Protein AF-G5SXD8-F1 (afdb_monomer_lite)

Radius of gyration: 11.9 Å; chains: 1; bounding box: 25×22×26 Å

Organism: NCBI:txid762968

Structure (mmCIF, N/CA/C/O backbone):
data_AF-G5SXD8-F1
#
_entry.id   AF-G5SXD8-F1
#
loop_
_atom_site.group_PDB
_atom_site.id
_atom_site.type_symbol
_atom_site.label_atom_id
_atom_site.label_alt_id
_atom_site.label_comp_id
_atom_site.label_asym_id
_atom_site.label_entity_id
_atom_site.label_seq_id
_atom_site.pdbx_PDB_ins_code
_atom_site.Cartn_x
_atom_site.Cartn_y
_atom_site.Cartn_z
_atom_site.occupancy
_atom_site.B_iso_or_equiv
_atom_site.auth_seq_id
_atom_site.auth_comp_id
_atom_site.auth_asym_id
_atom_site.auth_atom_id
_atom_site.pdbx_PDB_model_num
ATOM 1 N N . ASN A 1 1 ? 5.635 10.117 8.246 1.00 95.94 1 ASN A N 1
ATOM 2 C CA . ASN A 1 1 ? 6.509 9.216 7.442 1.00 95.94 1 ASN A CA 1
ATOM 3 C C . ASN A 1 1 ? 5.641 8.587 6.335 1.00 95.94 1 ASN A C 1
ATOM 5 O O . ASN A 1 1 ? 4.558 9.115 6.109 1.00 95.94 1 ASN A O 1
ATOM 9 N N . GLY A 1 2 ? 6.082 7.545 5.615 1.00 97.94 2 GLY A N 1
ATOM 10 C CA . GLY A 1 2 ? 5.263 6.911 4.563 1.00 97.94 2 GLY A CA 1
ATOM 11 C C . GLY A 1 2 ? 4.040 6.146 5.092 1.00 97.94 2 GLY A C 1
ATOM 12 O O . GLY A 1 2 ? 2.954 6.273 4.535 1.00 97.94 2 GLY A O 1
ATOM 13 N N . THR A 1 3 ? 4.192 5.422 6.203 1.00 98.44 3 THR A N 1
ATOM 14 C CA . THR A 1 3 ? 3.107 4.684 6.871 1.00 98.44 3 THR A CA 1
ATOM 15 C C . THR A 1 3 ? 2.001 5.626 7.348 1.00 98.44 3 THR A C 1
ATOM 17 O O . THR A 1 3 ? 0.837 5.421 7.010 1.00 98.44 3 THR A O 1
ATOM 20 N N . ASP A 1 4 ? 2.357 6.718 8.038 1.00 98.31 4 ASP A N 1
ATOM 21 C CA . ASP A 1 4 ? 1.366 7.708 8.490 1.00 98.31 4 ASP A CA 1
ATOM 22 C C . ASP A 1 4 ? 0.629 8.337 7.299 1.00 98.31 4 ASP A C 1
ATOM 24 O O . ASP A 1 4 ? -0.557 8.639 7.389 1.00 98.31 4 ASP A O 1
ATOM 28 N N . ALA A 1 5 ? 1.324 8.550 6.175 1.00 98.62 5 ALA A N 1
ATOM 29 C CA . ALA A 1 5 ? 0.722 9.143 4.985 1.00 98.62 5 ALA A CA 1
ATOM 30 C C . ALA A 1 5 ? -0.358 8.230 4.386 1.00 98.62 5 ALA A C 1
ATOM 32 O O . ALA A 1 5 ? -1.442 8.717 4.065 1.00 98.62 5 ALA A O 1
ATOM 33 N N . LEU A 1 6 ? -0.098 6.919 4.293 1.00 98.44 6 LEU A N 1
ATOM 34 C CA . LEU A 1 6 ? -1.104 5.932 3.882 1.00 98.44 6 LEU A CA 1
ATOM 35 C C . LEU A 1 6 ? -2.299 5.932 4.842 1.00 98.44 6 LEU A C 1
ATOM 37 O O . LEU A 1 6 ? -3.445 5.970 4.397 1.00 98.44 6 LEU A O 1
ATOM 41 N N . GLN A 1 7 ? -2.036 5.959 6.150 1.00 98.31 7 GLN A N 1
ATOM 42 C CA . GLN A 1 7 ? -3.089 5.948 7.163 1.00 98.31 7 GLN A CA 1
ATOM 43 C C . GLN A 1 7 ? -3.980 7.187 7.072 1.00 98.31 7 GLN A C 1
ATOM 45 O O . GLN A 1 7 ? -5.204 7.068 7.010 1.00 98.31 7 GLN A O 1
ATOM 50 N N . ILE A 1 8 ? -3.376 8.375 7.010 1.00 98.31 8 ILE A N 1
ATOM 51 C CA . ILE A 1 8 ? -4.098 9.647 6.912 1.00 98.31 8 ILE A CA 1
ATOM 52 C C . ILE A 1 8 ? -4.908 9.706 5.612 1.00 98.31 8 ILE A C 1
ATOM 54 O O . ILE A 1 8 ? -6.057 10.147 5.636 1.00 98.31 8 ILE A O 1
ATOM 58 N N . ALA A 1 9 ? -4.345 9.235 4.493 1.00 98.12 9 ALA A N 1
ATOM 59 C CA . ALA A 1 9 ? -5.060 9.176 3.222 1.00 98.12 9 ALA A CA 1
ATOM 60 C C . ALA A 1 9 ? -6.319 8.302 3.327 1.00 98.12 9 ALA A C 1
ATOM 62 O O . ALA A 1 9 ? -7.403 8.762 2.974 1.00 98.12 9 ALA A O 1
ATOM 63 N N . MET A 1 10 ? -6.208 7.090 3.883 1.00 97.81 10 MET A N 1
ATOM 64 C CA . MET A 1 10 ? -7.348 6.179 4.049 1.00 97.81 10 MET A CA 1
ATOM 65 C C . MET A 1 10 ? -8.414 6.727 5.008 1.00 97.81 10 MET A C 1
ATOM 67 O O . MET A 1 10 ? -9.606 6.623 4.719 1.00 97.81 10 MET A O 1
ATOM 71 N N . MET A 1 11 ? -8.016 7.386 6.103 1.00 97.56 11 MET A N 1
ATOM 72 C CA . MET A 1 11 ? -8.953 8.053 7.022 1.00 97.56 11 MET A CA 1
ATOM 73 C C . MET A 1 11 ? -9.794 9.137 6.325 1.00 97.56 11 MET A C 1
ATOM 75 O O . MET A 1 11 ? -10.932 9.387 6.723 1.00 97.56 11 MET A O 1
ATOM 79 N N . GLY A 1 12 ? -9.258 9.765 5.274 1.00 97.88 12 GLY A N 1
ATOM 80 C CA . GLY A 1 12 ? -9.954 10.773 4.474 1.00 97.88 12 GLY A CA 1
ATOM 81 C C . GLY A 1 12 ? -10.971 10.217 3.471 1.00 97.88 12 GLY A C 1
ATOM 82 O O . GLY A 1 12 ? -11.780 10.985 2.957 1.00 97.88 12 GLY A O 1
ATOM 83 N N . LEU A 1 13 ? -10.964 8.907 3.198 1.00 97.50 13 LEU A N 1
ATOM 84 C CA . LEU A 1 13 ? -11.818 8.277 2.178 1.00 97.50 13 LEU A CA 1
ATOM 85 C C . LEU A 1 13 ? -13.217 7.892 2.687 1.00 97.50 13 LEU A C 1
ATOM 87 O O . LEU A 1 13 ? -14.061 7.467 1.905 1.00 97.50 13 LEU A O 1
ATOM 91 N N . GLY A 1 14 ? -13.492 8.048 3.986 1.00 95.75 14 GLY A N 1
ATOM 92 C CA . GLY A 1 14 ? -14.815 7.774 4.560 1.00 95.75 14 GLY A CA 1
ATOM 93 C C . GLY A 1 14 ? -15.174 6.288 4.701 1.00 95.75 14 GLY A C 1
ATOM 94 O O . GLY A 1 14 ? -16.339 5.995 4.997 1.00 95.75 14 GLY A O 1
ATOM 95 N N . LEU A 1 15 ? -14.188 5.397 4.546 1.00 97.44 15 LEU A N 1
ATOM 96 C CA . LEU A 1 15 ? -14.298 3.940 4.685 1.00 97.44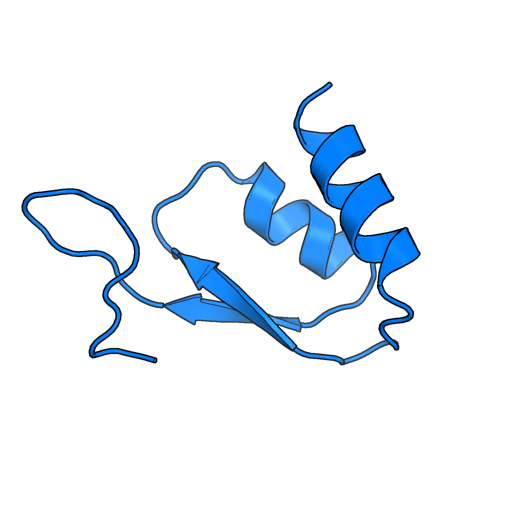 15 LEU A CA 1
ATOM 97 C C . LEU A 1 15 ? -14.876 3.528 6.048 1.00 97.44 15 LEU A C 1
ATOM 99 O O . LEU A 1 15 ? -14.775 4.259 7.043 1.00 97.44 15 LEU A O 1
ATOM 103 N N . LYS A 1 16 ? -15.515 2.362 6.082 1.00 97.62 16 LYS A N 1
ATOM 104 C CA . LYS A 1 16 ? -16.133 1.748 7.259 1.00 97.62 16 LYS A CA 1
ATOM 105 C C . LYS A 1 16 ? -15.388 0.482 7.658 1.00 97.62 16 LYS A C 1
ATOM 107 O O . LYS A 1 16 ? -14.698 -0.135 6.858 1.00 97.62 16 LYS A O 1
ATOM 112 N N . GLU A 1 17 ? -15.534 0.107 8.925 1.00 97.94 17 GLU A N 1
ATOM 113 C CA . GLU A 1 17 ? -15.002 -1.155 9.443 1.00 97.94 17 GLU A CA 1
ATOM 114 C C . GLU A 1 17 ? -15.500 -2.327 8.586 1.00 97.94 17 GLU A C 1
ATOM 116 O O . GLU A 1 17 ? -16.700 -2.448 8.335 1.00 97.94 17 GLU A O 1
ATOM 121 N N . GLY A 1 18 ? -14.565 -3.165 8.139 1.00 97.06 18 GLY A N 1
ATOM 122 C CA . GLY A 1 18 ? -14.819 -4.286 7.240 1.00 97.06 18 GLY A CA 1
ATOM 123 C C . GLY A 1 18 ? -14.731 -3.971 5.744 1.00 97.06 18 GLY A C 1
ATOM 124 O O . GLY A 1 18 ? -14.636 -4.928 4.978 1.00 97.06 18 GLY A O 1
ATOM 125 N N . ASP A 1 19 ? -14.701 -2.697 5.322 1.00 98.69 19 ASP A N 1
ATOM 126 C CA . ASP A 1 19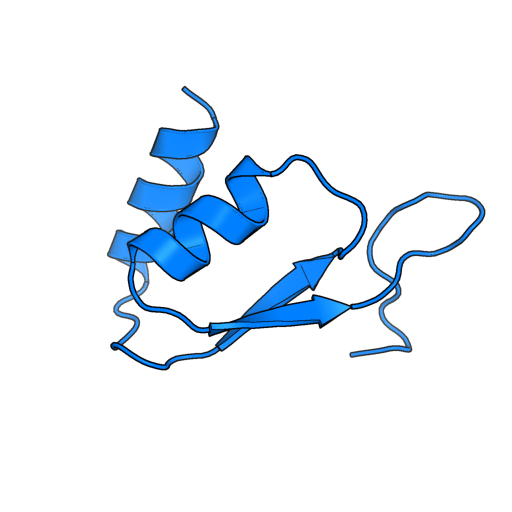 ? -14.499 -2.352 3.907 1.00 98.69 19 ASP A CA 1
ATOM 127 C C . ASP A 1 19 ? -13.172 -2.935 3.398 1.00 98.69 19 ASP A C 1
ATOM 129 O O . ASP A 1 19 ? -12.164 -2.977 4.112 1.00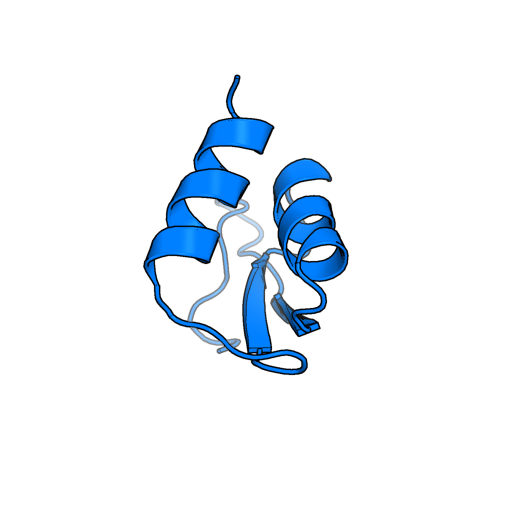 98.69 19 ASP A O 1
ATOM 133 N N . GLU A 1 20 ? -13.176 -3.387 2.147 1.00 98.56 20 GLU A N 1
ATOM 134 C CA . GLU A 1 20 ? -12.031 -4.034 1.515 1.00 98.56 20 GLU A CA 1
ATOM 135 C C . GLU A 1 20 ? -11.112 -3.024 0.821 1.00 98.56 20 GLU A C 1
ATOM 137 O O . GLU A 1 20 ? -11.561 -2.074 0.176 1.00 98.56 20 GLU A O 1
ATOM 142 N N . VAL A 1 21 ? -9.803 -3.253 0.924 1.00 98.56 21 VAL A N 1
ATOM 143 C CA . VAL A 1 21 ? -8.779 -2.496 0.199 1.00 98.56 21 VAL A CA 1
ATOM 144 C C . VAL A 1 21 ? -7.860 -3.478 -0.510 1.00 98.56 21 VAL A C 1
ATOM 146 O O . VAL A 1 21 ? -7.175 -4.279 0.127 1.00 98.56 21 VAL A O 1
ATOM 149 N N . ILE A 1 22 ? -7.837 -3.396 -1.837 1.00 98.50 22 ILE A N 1
ATOM 150 C CA . ILE A 1 22 ? -6.968 -4.216 -2.679 1.00 98.50 22 ILE A CA 1
ATOM 151 C C . ILE A 1 22 ? -5.525 -3.712 -2.571 1.00 98.50 22 ILE A C 1
ATOM 153 O O . ILE A 1 22 ? -5.266 -2.512 -2.678 1.00 98.50 22 ILE A O 1
ATOM 157 N N . THR A 1 23 ? -4.576 -4.627 -2.381 1.00 98.31 23 THR A N 1
ATOM 158 C CA . THR A 1 23 ? -3.137 -4.336 -2.391 1.00 98.31 23 THR A CA 1
ATOM 159 C C . THR A 1 23 ? -2.337 -5.533 -2.904 1.00 98.31 23 THR A C 1
ATOM 161 O O . THR A 1 23 ? -2.815 -6.663 -2.878 1.00 98.31 23 THR A O 1
ATOM 164 N N . ALA A 1 24 ? -1.099 -5.289 -3.336 1.00 98.31 24 ALA A N 1
ATOM 165 C CA . ALA A 1 24 ? -0.157 -6.350 -3.674 1.00 98.31 24 ALA A CA 1
ATOM 166 C C . ALA A 1 24 ? 0.236 -7.171 -2.431 1.00 98.31 24 ALA A C 1
ATOM 168 O O . ALA A 1 24 ? 0.416 -6.597 -1.350 1.00 98.31 24 ALA A O 1
ATOM 169 N N . ASP A 1 25 ? 0.405 -8.483 -2.590 1.00 97.62 25 ASP A N 1
ATOM 170 C CA . ASP A 1 25 ? 0.988 -9.370 -1.573 1.00 97.62 25 ASP A CA 1
ATOM 171 C C . ASP A 1 25 ? 2.515 -9.205 -1.450 1.00 97.62 25 ASP A C 1
ATOM 173 O O . ASP A 1 25 ? 3.082 -9.370 -0.367 1.00 97.62 25 ASP A O 1
ATOM 177 N N . PHE A 1 26 ? 3.167 -8.779 -2.532 1.00 98.25 26 PHE A N 1
ATOM 178 C CA . PHE A 1 26 ? 4.577 -8.430 -2.584 1.00 98.25 26 PHE A CA 1
ATOM 179 C C . PHE A 1 26 ? 4.782 -6.912 -2.442 1.00 98.25 26 PHE A C 1
ATOM 181 O O . PHE A 1 26 ? 4.965 -6.174 -3.407 1.00 98.25 26 PHE A O 1
ATOM 188 N N . THR A 1 27 ? 4.748 -6.421 -1.202 1.00 98.44 27 THR A N 1
ATOM 189 C CA . THR A 1 27 ? 5.028 -5.017 -0.849 1.00 98.44 27 THR A CA 1
ATOM 190 C C . THR A 1 27 ? 5.599 -4.916 0.571 1.00 98.44 27 THR A C 1
ATOM 192 O O . THR A 1 27 ? 5.660 -5.895 1.315 1.00 98.44 27 THR A O 1
ATOM 195 N N . PHE A 1 28 ? 6.040 -3.726 0.981 1.00 98.25 28 PHE A N 1
ATOM 196 C CA . PHE A 1 28 ? 6.445 -3.492 2.365 1.00 98.25 28 PHE A CA 1
ATOM 197 C C . PHE A 1 28 ? 5.242 -3.583 3.320 1.00 98.25 28 PHE A C 1
ATOM 199 O O . PHE A 1 28 ? 4.149 -3.114 3.001 1.00 98.25 28 PHE A O 1
ATOM 206 N N . ALA A 1 29 ? 5.459 -4.121 4.527 1.00 97.94 29 ALA A N 1
ATOM 207 C CA . ALA A 1 29 ? 4.398 -4.426 5.494 1.00 97.94 29 ALA A CA 1
ATOM 208 C C . ALA A 1 29 ? 3.461 -3.244 5.799 1.00 97.94 29 ALA A C 1
ATOM 210 O O . ALA A 1 29 ? 2.270 -3.463 6.007 1.00 97.94 29 ALA A O 1
ATOM 211 N N . ALA A 1 30 ? 3.970 -2.005 5.757 1.00 98.50 30 ALA A N 1
ATOM 212 C CA . ALA A 1 30 ? 3.186 -0.794 6.004 1.00 98.50 30 ALA A CA 1
ATOM 213 C C . ALA A 1 30 ? 1.909 -0.703 5.150 1.00 98.50 30 ALA A C 1
ATOM 215 O O . ALA A 1 30 ? 0.902 -0.181 5.626 1.00 98.50 30 ALA A O 1
ATOM 216 N N . THR A 1 31 ? 1.927 -1.208 3.909 1.00 98.38 31 THR A N 1
ATOM 217 C CA . THR A 1 31 ? 0.757 -1.152 3.022 1.00 98.38 31 THR A CA 1
ATOM 218 C C . THR A 1 31 ? -0.414 -1.958 3.585 1.00 98.38 31 THR A C 1
ATOM 220 O O . THR A 1 31 ? -1.522 -1.438 3.665 1.00 98.38 31 THR A O 1
ATOM 223 N N . ALA A 1 32 ? -0.173 -3.196 4.027 1.00 98.38 32 ALA A N 1
ATOM 224 C CA . ALA A 1 32 ? -1.205 -4.057 4.608 1.00 98.38 32 ALA A CA 1
ATOM 225 C C . ALA A 1 32 ? -1.479 -3.742 6.091 1.00 98.38 32 ALA A C 1
ATOM 227 O O . ALA A 1 32 ? -2.621 -3.822 6.543 1.00 98.38 32 ALA A O 1
ATOM 228 N N . GLU A 1 33 ? -0.448 -3.346 6.844 1.00 98.38 33 GLU A N 1
ATOM 229 C CA . GLU A 1 33 ? -0.548 -2.989 8.264 1.00 98.38 33 GLU A CA 1
ATOM 230 C C . GLU A 1 33 ? -1.554 -1.859 8.489 1.00 98.38 33 GLU A C 1
ATOM 232 O O . GLU A 1 33 ? -2.414 -1.969 9.358 1.00 98.38 33 GLU A O 1
ATOM 237 N N . VAL A 1 34 ? -1.483 -0.790 7.692 1.00 98.56 34 VAL A N 1
ATOM 238 C CA . VAL A 1 34 ? -2.372 0.370 7.837 1.00 98.56 34 VAL A CA 1
ATOM 239 C C . VAL A 1 34 ? -3.832 0.011 7.551 1.00 98.56 34 VAL A C 1
ATOM 241 O O . VAL A 1 34 ? -4.722 0.497 8.251 1.00 98.56 34 VAL A O 1
ATOM 244 N N . ILE A 1 35 ? -4.080 -0.859 6.567 1.00 98.62 35 ILE A N 1
ATOM 245 C CA . ILE A 1 35 ? -5.424 -1.364 6.248 1.00 98.62 35 ILE A CA 1
ATOM 246 C C . ILE A 1 35 ? -5.991 -2.081 7.483 1.00 98.62 35 ILE A C 1
ATOM 248 O O . ILE A 1 35 ? -7.047 -1.703 7.995 1.00 98.62 35 ILE A O 1
ATOM 252 N N . ALA A 1 36 ? -5.242 -3.042 8.032 1.00 98.25 36 ALA A N 1
ATOM 253 C CA . ALA A 1 36 ? -5.654 -3.786 9.221 1.00 98.25 36 ALA A CA 1
ATOM 254 C C . ALA A 1 36 ? -5.800 -2.890 10.467 1.00 98.25 36 ALA A C 1
ATOM 256 O O . ALA A 1 36 ? -6.743 -3.050 11.243 1.00 98.25 36 ALA A O 1
ATOM 257 N N . LEU A 1 37 ? -4.909 -1.910 10.650 1.00 98.31 37 LEU A N 1
ATOM 258 C CA . LEU A 1 37 ? -4.939 -0.952 11.761 1.00 98.31 37 LEU A CA 1
ATOM 259 C C . LEU A 1 37 ? -6.222 -0.109 11.767 1.00 98.31 37 LEU A C 1
ATOM 261 O O . LEU A 1 37 ? -6.760 0.193 12.833 1.00 98.31 37 LEU A O 1
ATOM 265 N N . LEU A 1 38 ? -6.728 0.250 10.585 1.00 98.38 38 LEU A N 1
ATOM 266 C CA . LEU A 1 38 ? -7.991 0.973 10.412 1.00 98.38 38 LEU A CA 1
ATOM 267 C C . LEU A 1 38 ? -9.224 0.054 10.439 1.00 98.38 38 LEU A C 1
ATOM 269 O O . LEU A 1 38 ? -10.337 0.525 10.209 1.00 98.38 38 LEU A O 1
ATOM 273 N N . LYS A 1 39 ? -9.038 -1.234 10.763 1.00 98.50 39 LYS A N 1
ATOM 274 C CA . LYS A 1 39 ? -10.065 -2.284 10.740 1.00 98.50 39 LYS A CA 1
ATOM 275 C C . LYS A 1 39 ? -10.724 -2.475 9.372 1.00 98.50 39 LYS A C 1
ATOM 277 O O . LYS A 1 39 ? -11.904 -2.820 9.274 1.00 98.50 39 LYS A O 1
ATOM 282 N N . LEU A 1 40 ? -9.959 -2.219 8.324 1.00 98.69 40 LEU A N 1
ATOM 283 C CA . LEU A 1 40 ? -10.312 -2.549 6.954 1.00 98.69 40 LEU A CA 1
ATOM 284 C C . LEU A 1 40 ? -9.782 -3.953 6.639 1.00 98.69 40 LEU A C 1
ATOM 286 O O . LEU A 1 40 ? -8.926 -4.484 7.354 1.00 98.69 40 LEU A O 1
ATOM 290 N N . THR A 1 41 ? -10.270 -4.546 5.557 1.00 98.62 41 THR A N 1
ATOM 291 C CA . THR A 1 41 ? -9.870 -5.890 5.130 1.00 98.62 41 THR A CA 1
ATOM 292 C C . THR A 1 41 ? -8.897 -5.789 3.953 1.00 98.62 41 THR A C 1
ATOM 294 O O . THR A 1 41 ? -9.298 -5.340 2.879 1.00 98.62 41 THR A O 1
ATOM 297 N N . PRO A 1 42 ? -7.618 -6.183 4.100 1.00 98.31 42 PRO A N 1
ATOM 298 C CA . PRO A 1 42 ? -6.712 -6.240 2.961 1.00 98.31 42 PRO A CA 1
ATOM 299 C C . PRO A 1 42 ? -7.099 -7.403 2.044 1.00 98.31 42 PRO A C 1
ATOM 301 O O . PRO A 1 42 ? -7.158 -8.552 2.484 1.00 98.31 42 PRO A O 1
ATOM 304 N N . VAL A 1 43 ? -7.321 -7.107 0.766 1.00 98.50 43 VAL A N 1
ATOM 305 C CA . VAL A 1 43 ? -7.504 -8.109 -0.288 1.00 98.50 43 VAL A CA 1
ATOM 306 C C . VAL A 1 43 ? -6.202 -8.187 -1.070 1.00 98.50 43 VAL A C 1
ATOM 308 O O . VAL A 1 43 ? -5.812 -7.236 -1.748 1.00 98.50 43 VAL A O 1
ATOM 311 N N . LEU A 1 44 ? -5.492 -9.297 -0.896 1.00 98.25 44 LEU A N 1
ATOM 312 C CA . LEU A 1 44 ? -4.166 -9.490 -1.465 1.00 98.25 44 LEU A CA 1
ATOM 313 C C . LEU A 1 44 ? -4.261 -9.988 -2.908 1.00 98.25 44 LEU A C 1
ATOM 315 O O . LEU A 1 44 ? -4.984 -10.944 -3.187 1.00 98.25 44 LEU A O 1
ATOM 319 N N . VAL A 1 45 ? -3.506 -9.343 -3.792 1.00 98.50 45 VAL A N 1
ATOM 320 C CA . VAL A 1 45 ? -3.389 -9.676 -5.214 1.00 98.50 45 VAL A CA 1
ATOM 321 C C . VAL A 1 45 ? -1.919 -9.909 -5.545 1.00 98.50 45 VAL A C 1
ATOM 323 O O . VAL A 1 45 ? -1.052 -9.189 -5.050 1.00 98.50 45 VAL A O 1
ATOM 326 N N . ASP A 1 46 ? -1.655 -10.914 -6.373 1.00 98.31 46 ASP A N 1
ATOM 327 C CA . ASP A 1 46 ? -0.303 -11.267 -6.818 1.00 98.31 46 ASP A CA 1
ATOM 328 C C . ASP A 1 46 ? 0.303 -10.163 -7.711 1.00 98.31 46 ASP A C 1
ATOM 330 O O . ASP A 1 46 ? -0.383 -9.245 -8.182 1.00 98.31 46 ASP A O 1
ATOM 334 N N . VAL A 1 47 ? 1.601 -10.249 -7.973 1.00 98.56 47 VAL A N 1
ATOM 335 C CA . VAL A 1 47 ? 2.348 -9.307 -8.812 1.00 98.56 47 VAL A CA 1
ATOM 336 C C . VAL A 1 47 ? 2.765 -9.929 -10.141 1.00 98.56 47 VAL A C 1
ATOM 338 O O . VAL A 1 47 ? 2.851 -11.145 -10.285 1.00 98.56 47 VAL A O 1
ATOM 341 N N . TYR A 1 48 ? 3.053 -9.093 -11.137 1.00 98.50 48 TYR A N 1
ATOM 342 C CA . TYR A 1 48 ? 3.787 -9.554 -12.316 1.00 98.50 48 TYR A CA 1
ATOM 343 C C . TYR A 1 48 ? 5.224 -9.928 -11.929 1.00 98.50 48 TYR A C 1
ATOM 345 O O . TYR A 1 48 ? 5.867 -9.229 -11.143 1.00 98.50 48 TYR A O 1
ATOM 353 N N . ASP A 1 49 ? 5.748 -11.004 -12.507 1.00 97.38 49 ASP A N 1
ATOM 354 C CA . ASP A 1 49 ? 7.076 -11.553 -12.212 1.00 97.38 49 ASP A CA 1
ATOM 355 C C . ASP A 1 49 ? 8.236 -10.694 -12.742 1.00 97.38 49 ASP A C 1
ATOM 357 O O . ASP A 1 49 ? 9.349 -10.753 -12.218 1.00 97.38 49 ASP A O 1
ATOM 361 N N . ASP A 1 50 ? 7.980 -9.879 -13.764 1.00 98.12 50 ASP A N 1
ATOM 362 C CA . ASP A 1 50 ? 8.965 -9.013 -14.412 1.00 98.12 50 ASP A CA 1
ATOM 363 C C . ASP A 1 50 ? 9.056 -7.607 -13.792 1.00 98.12 50 ASP A C 1
ATOM 365 O O . ASP A 1 50 ? 10.140 -7.018 -13.738 1.00 98.12 50 ASP A O 1
ATOM 369 N N . THR A 1 51 ? 7.933 -7.065 -13.311 1.00 98.38 51 THR A N 1
ATOM 370 C CA . THR A 1 51 ? 7.850 -5.706 -12.749 1.00 98.38 51 THR A CA 1
ATOM 371 C C . THR A 1 51 ? 7.666 -5.668 -11.239 1.00 98.38 51 THR A C 1
ATOM 373 O O . THR A 1 51 ? 7.899 -4.613 -10.646 1.00 98.38 51 THR A O 1
ATOM 376 N N . PHE A 1 52 ? 7.245 -6.775 -10.620 1.00 98.25 52 PHE A N 1
ATOM 377 C CA . PHE A 1 52 ? 6.871 -6.862 -9.204 1.00 98.25 52 PHE A CA 1
ATOM 378 C C . PHE A 1 52 ? 5.782 -5.861 -8.778 1.00 98.25 52 PHE A C 1
ATOM 380 O O . PHE A 1 52 ? 5.620 -5.579 -7.592 1.00 98.25 52 PHE A O 1
ATOM 387 N N . ASN A 1 53 ? 5.033 -5.313 -9.739 1.00 98.44 53 ASN A N 1
ATOM 388 C CA . ASN A 1 53 ? 3.852 -4.496 -9.484 1.00 98.44 53 ASN A CA 1
ATOM 389 C C . ASN A 1 53 ? 2.593 -5.361 -9.548 1.00 98.44 53 ASN A C 1
ATOM 391 O O . ASN A 1 53 ? 2.598 -6.420 -10.171 1.00 98.44 53 ASN A O 1
ATOM 395 N N . ILE A 1 54 ? 1.509 -4.877 -8.937 1.00 98.44 54 ILE A N 1
ATOM 396 C CA . ILE A 1 54 ? 0.218 -5.575 -8.882 1.00 98.44 54 ILE A CA 1
ATOM 397 C C . ILE A 1 54 ? -0.232 -6.072 -10.266 1.00 98.44 54 ILE A C 1
ATOM 399 O O . ILE A 1 54 ? -0.238 -5.311 -11.240 1.00 98.44 54 ILE A O 1
ATOM 403 N N . ASN A 1 55 ? -0.613 -7.347 -10.344 1.00 98.25 55 ASN A N 1
ATOM 404 C CA . ASN A 1 55 ? -1.154 -7.946 -11.554 1.00 98.25 55 ASN A CA 1
ATOM 405 C C . ASN A 1 55 ? -2.622 -7.537 -11.725 1.00 98.25 55 ASN A C 1
ATOM 407 O O . ASN A 1 55 ? -3.498 -8.013 -11.006 1.00 98.25 55 ASN A O 1
ATOM 411 N N . ILE A 1 56 ? -2.904 -6.671 -12.700 1.00 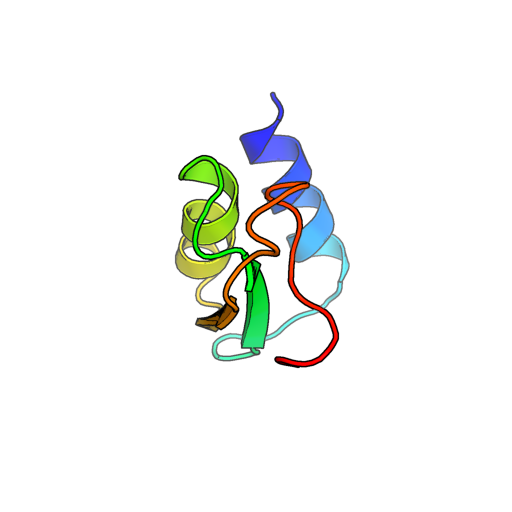96.88 56 ILE A N 1
ATOM 412 C CA . ILE A 1 56 ? -4.264 -6.163 -12.934 1.00 96.88 56 ILE A CA 1
ATOM 413 C C . ILE A 1 56 ? -5.213 -7.210 -13.531 1.00 96.88 56 ILE A C 1
ATOM 415 O O . ILE A 1 56 ? -6.419 -7.004 -13.501 1.00 96.88 56 ILE A O 1
ATOM 419 N N . GLU A 1 57 ? -4.697 -8.323 -14.062 1.00 97.56 57 GLU A N 1
ATOM 420 C CA . GLU A 1 57 ? -5.517 -9.446 -14.540 1.00 97.56 57 GLU A CA 1
ATOM 421 C C . GLU A 1 57 ? -6.012 -10.339 -13.389 1.00 97.56 57 GLU A C 1
ATO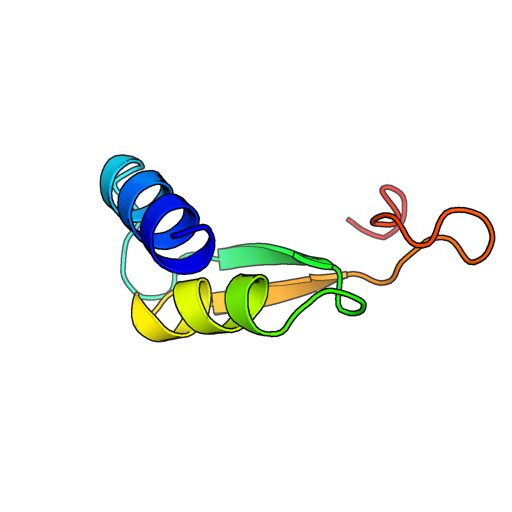M 423 O O . GLU A 1 57 ? -6.889 -11.176 -13.594 1.00 97.56 57 GLU A O 1
ATOM 428 N N . ALA A 1 58 ? -5.455 -10.165 -12.184 1.00 94.12 58 ALA A N 1
ATOM 429 C CA . ALA A 1 58 ? -5.826 -10.885 -10.967 1.00 94.12 58 ALA A CA 1
ATOM 430 C C . ALA A 1 58 ? -6.770 -10.081 -10.041 1.00 94.12 58 ALA A C 1
ATOM 432 O O . ALA A 1 58 ? -6.983 -10.484 -8.896 1.00 94.12 58 ALA A O 1
ATOM 433 N N . ILE A 1 59 ? -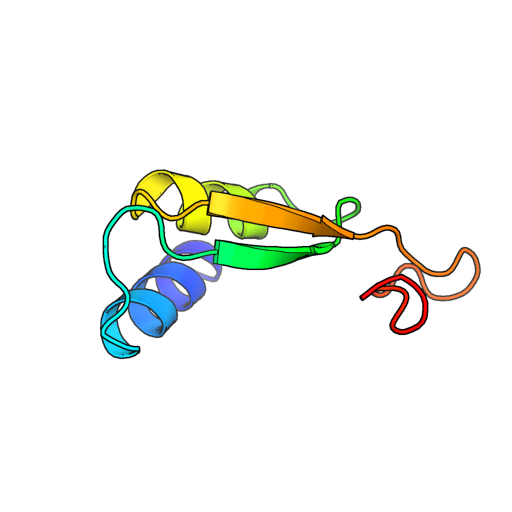7.318 -8.960 -10.531 1.00 91.81 59 ILE A N 1
ATOM 434 C CA . ILE A 1 59 ? -8.294 -8.083 -9.854 1.00 91.81 59 ILE A CA 1
ATOM 435 C C . ILE A 1 59 ? -9.689 -8.328 -10.431 1.00 91.81 59 ILE A C 1
ATOM 437 O O . ILE A 1 59 ? -10.628 -8.528 -9.629 1.00 91.81 59 ILE A O 1
#

Sequence (59 aa):
NGTDALQIAMMGLGLKEGDEVITADFTFAATAEVIALLKLTPVLVDVYDDTFNINIEAI

pLDDT: mean 97.94, std 1.12, range [91.81, 98.69]

InterPro domains:
  IPR000653 DegT/DnrJ/EryC1/StrS aminotransferase [PF01041] (1-59)
  IPR000653 DegT/DnrJ/EryC1/StrS aminotransferase [PTHR30244] (1-59)
  IPR015421 Pyridoxal phosphate-dependent transferase, major domain [G3DSA:3.40.640.10] (1-59)
  IPR015424 Pyridoxal phosphate-dependent transferase [SSF53383] (1-59)

Secondary structure (DSSP, 8-state):
-HHHHHHHHHHTTT--TT-EEEEESSS-THHHHHHHHTT-EEEEE-B-TTT-SB-GGG-

Foldseek 3Di:
DVLVVLLVVVVVPPDDQAAEDEDEPPDPVSNVVSCVVRNYHYDYAYADPVPRGGDPVRD